Protein 8AG2 (pdb70)

Organism: Homo sapiens (NCBI:txid9606)

InterPro domains:
  IPR001487 Bromodomain [PF00439] (2936-3018)
  IPR001487 Bromodomain [PR00503] (2947-2960)
  IPR001487 Bromodomain [PR00503] (2961-2977)
  IPR001487 Bromodomain [PR00503] (2977-2995)
  IPR001487 Bromodomain [PR00503] (2995-3014)
  IPR001487 Bromodomain [PS50014] (2944-3014)
  IPR001487 Bromodomain [SM00297] (2925-3033)
  IPR001965 Zinc finger, PHD-type [SM00249] (392-435)
  IPR001965 Zinc finger, PHD-type [SM00249] (2869-2916)
  IPR011011 Zinc finger, FYVE/PHD-type [SSF57903] (387-443)
  IPR011011 Zinc finger, FYVE/PHD-type [SSF57903] (2859-2918)
  IPR013083 Zinc finger, RING/FYVE/PHD-type [G3DSA:3.30.40.10] (383-436)
  IPR013083 Zinc finger, RING/FYVE/PHD-type [G3DSA:3.30.40.10] (2858-2924)
  IPR018359 Bromodomain, conserved site [PS00633] (2949-3006)
  IPR018501 DDT domain [PF02791] (241-297)
  IPR018501 DDT domain [PS50827] (240-300)
  IPR018501 DDT domain [SM00571] (240-300)
  IPR019786 Zinc finger, PHD-type, conserved site [PS01359] (393-434)
  IPR019786 Zinc finger, PHD-type, conserved site [PS01359] (2870-2915)
  IPR019787 Zinc finger, PHD-finger [PF00628] (393-434)

GO terms:
  GO:0000785 chromatin (C, IDA)
  GO:0000122 negative regulation of transcription by RNA polymerase II (P, IDA)
  GO:0008094 ATP-dependent activity, acting on DNA (F, IDA)
  GO:0005634 nucleus (C, IDA)
  GO:0043565 sequence-specific DNA binding (F, IDA)
  GO:0006338 chromatin remodeling (P, IDA)
  GO:0045944 positive regulation of transcription by RNA polymerase II (P, IMP)
  GO:0043565 sequence-specific DNA binding (F, IMP)
  GO:0006357 regulation of transcription by RNA polymerase II (P, IMP)
  GO:0007420 brain development (P, IMP)
  GO:0005515 protein binding (F, IPI)
  GO:0016589 NURF complex (C, IDA)
  GO:0005737 cytoplasm (C, TAS)
  GO:0005654 nucleoplasm (C, IDA)
  GO:0005829 cytosol (C, IDA)
  GO:0006355 regulation of DNA-templated transcription (P, IDA)
  GO:0005634 nucleus (C, EXP)
  GO:0005737 cytoplasm (C, EXP)
  GO:0070062 extracellular exosome (C, HDA)

Radius of gyration: 15.19 Å; Cα contacts (8 Å, |Δi|>4): 117; chains: 1; bounding box: 30×47×21 Å

Foldseek 3Di:
DQPDDDDQAPWDDPVLLVLVVVLLVVLCPDPLQVVAADWDDCVVPVCLCVPQPDTAGSVVLVVCSVVVVDGGNVVSVVRLVSNLVSQPVPDPCPDSNNVSSVVSVVVSVVSVVVSSVPDHD

Sequence (121 aa):
STEDAMTVLTPLTEKDYEGLKRVLRSLQAHKMAWPFLEPVDPNDAPDYYGVIKEPMDLATMEERVQRRYYEKLTEFVADMTKIFDNCRYYNPSDSPFYQCAEEVLESFFVQKLKGFKASSRRSH

Secondary structure (DSSP, 8-state):
-TTSPP-TTSBP-HHHHHHHHHHHHHHHHSGGGGGGSSPPPGGG-TTHHHH-SS---HHHHHHHHHTT--SBHHHHHHHHHHHHHHHHHHS-TTSHHHHHHHHHHHHHHHHHHHHHHH---

CATH classification: 1.20.920.10

B-factor: mean 9.86, std 6.84, range [4.76, 82.35]

Nearest PDB structures (foldseek):
  7lp0-assembly2_B  TM=9.893E-01  e=2.740E-18  Homo sapiens
  7k6s-assembly1_A  TM=9.695E-01  e=1.286E-18  Homo sapiens
  5h6y-assembly1_A  TM=9.755E-01  e=3.459E-18  Homo sapiens
  7rwp-assembly1_A  TM=9.761E-01  e=4.118E-18  Homo sapiens
  7jt4-assembly1_A  TM=9.514E-01  e=2.439E-18  Homo sapiens

Solvent-accessible surface area: 7404 Å² total; per-residue (Å²): 99,103,157,84,84,52,74,56,104,16,92,19,60,116,102,6,5,119,14,0,74,99,1,4,130,24,0,46,87,43,174,54,0,137,26,11,64,112,70,48,66,75,132,120,20,114,102,14,90,81,73,8,190,108,57,30,7,0,30,35,0,70,94,63,5,121,184,80,106,2,111,79,1,48,69,0,38,58,20,0,45,72,5,0,67,12,8,68,168,64,21,87,76,117,11,71,82,40,95,2,0,93,57,0,40,69,43,5,61,129,68,16,136,36,9,89,91,95,29,65,94

Structure (mmCIF, N/CA/C/O backbone):
data_8AG2
#
_entry.id   8AG2
#
_cell.length_a   27.241
_cell.length_b   65.791
_cell.length_c   39.728
_cell.angle_alpha   90
_cell.angle_beta   102.51
_cell.angle_gamma   90
#
_symmetry.space_group_name_H-M   'P 1 21 1'
#
loop_
_entity.id
_entity.type
_entity.pdbx_description
1 polymer 'Nucleosome-remodeling factor subunit BPTF'
2 non-polymer 5-[3-methoxy-4-[1-(4-methylpiperazin-1-yl)cyclopropyl]phenyl]-1,3,4-trimethyl-pyridin-2-one
3 water water
#
loop_
_atom_site.group_PDB
_atom_site.id
_atom_site.type_symbol
_atom_site.label_atom_id
_atom_site.label_alt_id
_atom_si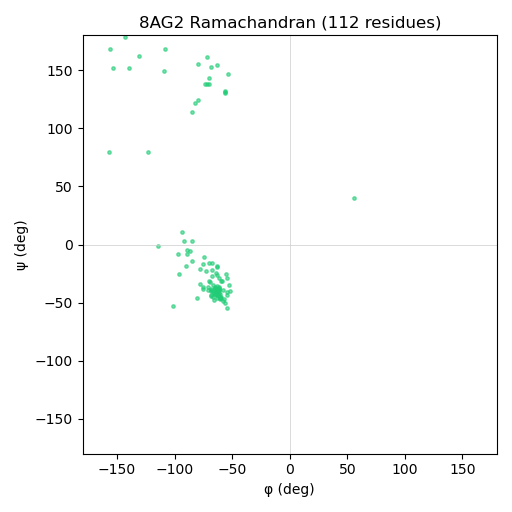te.label_comp_id
_atom_site.label_asym_id
_atom_site.label_entity_id
_atom_site.label_seq_id
_atom_site.pdbx_PDB_ins_code
_atom_site.Cartn_x
_atom_site.Cartn_y
_atom_site.Cartn_z
_atom_site.occupancy
_atom_site.B_iso_or_equiv
_atom_site.auth_seq_id
_atom_site.auth_comp_id
_atom_site.auth_asym_id
_atom_site.auth_atom_id
_atom_site.pdbx_PDB_model_num
ATOM 1 N N . SER A 1 1 ? 13.873 35.043 17.588 1 13.33 2791 SER A N 1
ATOM 2 C CA . SER A 1 1 ? 14.264 36.238 16.82 1 13.54 2791 SER A CA 1
ATOM 3 C C . SER A 1 1 ? 15.432 35.906 15.884 1 13.44 2791 SER A C 1
ATOM 4 O O . SER A 1 1 ? 16.099 34.887 16.076 1 12.49 2791 SER A O 1
ATOM 11 N N . THR A 1 2 ? 15.743 36.831 14.949 1 14.06 2792 THR A N 1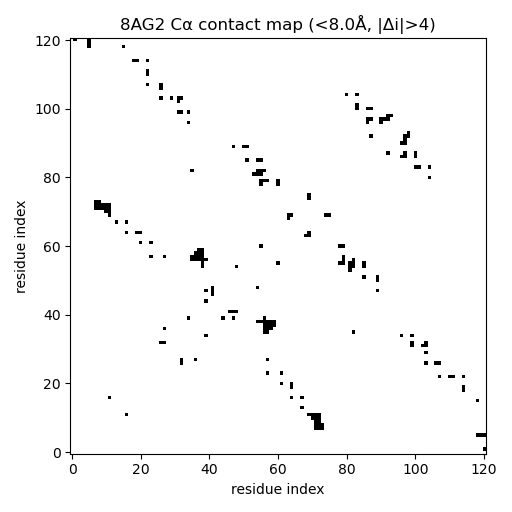
ATOM 12 C CA . THR A 1 2 ? 16.865 36.687 14.02 1 14.68 2792 THR A CA 1
ATOM 13 C C . THR A 1 2 ? 18.222 36.65 14.731 1 14.14 2792 THR A C 1
ATOM 14 O O . THR A 1 2 ? 19.204 36.221 14.142 1 14.65 2792 THR A O 1
ATOM 25 N N . GLU A 1 3 ? 18.288 37.122 15.99 1 13.26 2793 GLU A N 1
ATOM 26 C CA . GLU A 1 3 ? 19.531 37.161 16.732 1 12.94 2793 GLU A CA 1
ATOM 27 C C . GLU A 1 3 ? 19.767 35.864 17.535 1 11.18 2793 GLU A C 1
ATOM 28 O O . GLU A 1 3 ? 20.892 35.627 17.972 1 11.11 2793 GLU A O 1
ATOM 40 N N . ASP A 1 4 ? 18.718 35.059 17.769 1 9.29 2794 ASP A N 1
ATOM 41 C CA . ASP A 1 4 ? 18.832 33.874 18.575 1 8.63 2794 ASP A CA 1
ATOM 42 C C . ASP A 1 4 ? 19.445 32.736 17.786 1 8.45 2794 ASP A C 1
ATOM 43 O O . ASP A 1 4 ? 19.377 32.72 16.556 1 9.43 2794 ASP A O 1
ATOM 52 N N . ALA A 1 5 ? 20.05 31.792 18.479 1 8.01 2795 ALA A N 1
ATOM 53 C CA . ALA A 1 5 ? 20.653 30.625 17.823 1 8.14 2795 ALA A CA 1
ATOM 54 C C . ALA A 1 5 ? 19.568 29.727 17.22 1 8.04 2795 ALA A C 1
ATOM 55 O O . ALA A 1 5 ? 18.435 29.644 17.698 1 8.02 2795 ALA A O 1
ATOM 62 N N . MET A 1 6 ? 19.955 29.014 16.172 1 8.87 2796 MET A N 1
ATOM 63 C CA . MET A 1 6 ? 19.085 28.029 15.55 1 9.74 2796 MET A CA 1
ATOM 64 C C . MET A 1 6 ? 18.951 26.824 16.463 1 9.18 2796 MET A C 1
ATOM 65 O O . MET A 1 6 ? 19.931 26.319 17.032 1 9.63 2796 MET A O 1
ATOM 79 N N . THR A 1 7 ? 17.737 26.314 16.565 1 8.52 2797 THR A N 1
ATOM 80 C CA . THR A 1 7 ? 17.446 25.135 17.353 1 8.28 2797 THR A CA 1
ATOM 81 C C . THR A 1 7 ? 16.365 24.294 16.634 1 7.95 2797 THR A C 1
ATOM 82 O O . THR A 1 7 ? 15.751 24.751 15.674 1 7.7 2797 THR A O 1
ATOM 93 N N . VAL A 1 8 ? 16.012 23.153 17.226 1 7.63 2798 VAL A N 1
ATOM 94 C CA . VAL A 1 8 ? 14.915 22.337 16.719 1 7.53 2798 VAL A CA 1
ATOM 95 C C . VAL A 1 8 ? 13.546 23.033 16.878 1 7.19 2798 VAL A C 1
ATOM 96 O O . VAL A 1 8 ? 12.574 22.592 16.248 1 7.31 2798 VAL A O 1
ATOM 109 N N . LEU A 1 9 ? 13.453 24.088 17.709 1 6.89 2799 LEU A N 1
ATOM 110 C CA . LEU A 1 9 ? 12.205 24.829 17.868 1 6.95 2799 LEU A CA 1
ATOM 111 C C . LEU A 1 9 ? 12.12 26.079 17.025 1 6.9 2799 LEU A C 1
ATOM 112 O O . LEU A 1 9 ? 11.067 26.687 16.981 1 6.93 2799 LEU A O 1
ATOM 128 N N . THR A 1 10 ? 13.214 26.502 16.341 1 6.94 2800 THR A N 1
ATOM 129 C CA . THR A 1 10 ? 13.158 27.689 15.499 1 7.22 2800 THR A CA 1
ATOM 130 C C . THR A 1 10 ? 12.046 27.537 14.452 1 7.31 2800 THR A C 1
ATOM 131 O O . THR A 1 10 ? 11.983 26.491 13.774 1 7.41 2800 THR A O 1
ATOM 142 N N . PRO A 1 11 ? 11.167 28.53 14.251 1 7.37 2801 PRO A N 1
ATOM 143 C CA . PRO A 1 11 ? 10.171 28.384 13.176 1 7.41 2801 PRO A CA 1
ATOM 144 C C . PRO A 1 11 ? 10.835 28.119 11.824 1 7.15 2801 PRO A C 1
ATOM 145 O O . PRO A 1 11 ? 11.824 28.769 11.44 1 7.38 2801 PRO A O 1
ATOM 156 N N . LEU A 1 12 ? 10.334 27.11 11.13 1 6.8 2802 LEU A N 1
ATOM 157 C CA . LEU A 1 12 ? 10.802 26.79 9.791 1 6.98 2802 LEU A CA 1
ATOM 158 C C . LEU A 1 12 ? 10.281 27.822 8.805 1 7.26 2802 LEU A C 1
ATOM 159 O O . LEU A 1 12 ? 9.113 28.21 8.842 1 8.63 2802 LEU A O 1
ATOM 175 N N . THR A 1 13 ? 11.121 28.243 7.895 1 7.68 2803 THR A N 1
ATOM 176 C CA . THR A 1 13 ? 10.733 29.161 6.825 1 8.36 2803 THR A CA 1
ATOM 177 C C . THR A 1 13 ? 10.698 28.413 5.495 1 8.45 2803 THR A C 1
ATOM 178 O O . THR A 1 13 ? 11.23 27.302 5.356 1 7.73 2803 THR A O 1
ATOM 189 N N . GLU A 1 14 ? 10.121 29.084 4.453 1 9.09 2804 GLU A N 1
ATOM 190 C CA . GLU A 1 14 ? 10.072 28.524 3.11 1 8.99 2804 GLU A CA 1
ATOM 191 C C . GLU A 1 14 ? 11.503 28.148 2.688 1 8.96 2804 GLU A C 1
ATOM 192 O O . GLU A 1 14 ? 11.727 27.073 2.121 1 9.41 2804 GLU A O 1
ATOM 204 N N . LYS A 1 15 ? 12.473 29 3.009 1 9.48 2805 LYS A N 1
ATOM 205 C CA . LYS A 1 15 ? 13.87 28.705 2.726 1 9.94 2805 LYS A CA 1
ATOM 206 C C . LYS A 1 15 ? 14.347 27.358 3.295 1 9.67 2805 LYS A C 1
ATOM 207 O O . LYS A 1 15 ? 15.084 26.629 2.639 1 10.23 2805 LYS A O 1
ATOM 226 N N . ASP A 1 16 ? 13.962 27.04 4.553 1 9.46 2806 ASP A N 1
ATOM 227 C CA . ASP A 1 16 ? 14.363 25.781 5.224 1 8.89 2806 ASP A CA 1
ATOM 228 C C . ASP A 1 16 ? 13.826 24.539 4.527 1 8.41 2806 ASP A C 1
ATOM 229 O O . ASP A 1 16 ? 14.41 23.447 4.652 1 7.93 2806 ASP A O 1
ATOM 238 N N . TYR A 1 17 ? 12.714 24.692 3.816 1 8.43 2807 TYR A N 1
ATOM 239 C CA . TYR A 1 17 ? 12.123 23.591 3.103 1 8.64 2807 TYR A CA 1
ATOM 240 C C . TYR A 1 17 ? 12.991 23.12 1.942 1 8.57 2807 TYR A C 1
ATOM 241 O O . TYR A 1 17 ? 12.916 21.949 1.6 1 9.31 2807 TYR A O 1
ATOM 259 N N . GLU A 1 18 ? 13.896 23.946 1.419 1 8.52 2808 GLU A N 1
ATOM 260 C CA . GLU A 1 18 ? 14.86 23.459 0.415 1 8.74 2808 GLU A CA 1
ATOM 261 C C . GLU A 1 18 ? 15.718 22.316 1.019 1 8.16 2808 GLU A C 1
ATOM 262 O O . GLU A 1 18 ? 15.84 21.252 0.42 1 8.03 2808 GLU A O 1
ATOM 274 N N . GLY A 1 19 ? 16.203 22.516 2.243 1 7.59 2809 GLY A N 1
ATOM 275 C CA . GLY A 1 19 ? 16.994 21.501 2.915 1 7.6 2809 GLY A CA 1
ATOM 276 C C . GLY A 1 19 ? 16.169 20.315 3.352 1 7.43 2809 GLY A C 1
ATOM 277 O O . GLY A 1 19 ? 16.648 19.168 3.277 1 7.39 2809 GLY A O 1
ATOM 281 N N . LEU A 1 20 ? 14.928 20.537 3.854 1 7.39 2810 LEU A N 1
ATOM 282 C CA . LEU A 1 20 ? 14.085 19.421 4.281 1 7.79 2810 LEU A CA 1
ATOM 283 C C . LEU A 1 20 ? 13.744 18.515 3.113 1 7.53 2810 LEU A C 1
ATOM 284 O O . LEU A 1 20 ? 13.771 17.291 3.235 1 7.28 2810 LEU A O 1
ATOM 300 N N . LYS A 1 21 ? 13.446 19.123 1.96 1 7.62 2811 LYS A N 1
ATOM 301 C CA . LYS A 1 21 ? 13.14 18.363 0.761 1 7.9 2811 LYS A CA 1
ATOM 302 C C . LYS A 1 21 ? 14.339 17.545 0.325 1 7.77 2811 LYS A C 1
ATOM 303 O O . LYS A 1 21 ? 14.191 16.383 -0.04 1 7.69 2811 LYS A O 1
ATOM 322 N N . ARG A 1 22 ? 15.535 18.136 0.399 1 7.7 2812 ARG A N 1
ATOM 323 C CA . ARG A 1 22 ? 16.758 17.413 0.053 1 7.97 2812 ARG A CA 1
ATOM 324 C C . ARG A 1 22 ? 16.95 16.199 0.967 1 7.29 2812 ARG A C 1
ATOM 325 O O . 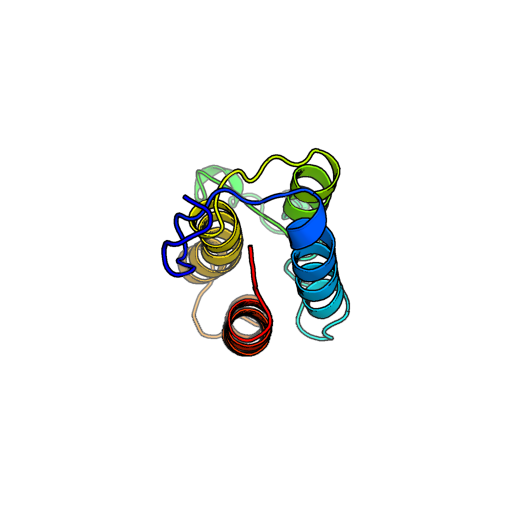ARG A 1 22 ? 17.262 15.104 0.497 1 7.48 2812 ARG A O 1
ATOM 346 N N . VAL A 1 23 ? 16.749 16.371 2.275 1 6.67 2813 VAL A N 1
ATOM 347 C CA . VAL A 1 23 ? 16.911 15.272 3.226 1 6.5 2813 VAL A CA 1
ATOM 348 C C . VAL A 1 23 ? 15.89 14.18 2.928 1 6.28 2813 VAL A C 1
ATOM 349 O O . VAL A 1 23 ? 16.257 13.003 2.85 1 6.2 2813 VAL A O 1
ATOM 362 N N . LEU A 1 24 ? 14.639 14.572 2.716 1 6.22 2814 LEU A N 1
ATOM 363 C CA . LEU A 1 24 ? 13.614 13.585 2.448 1 6.57 2814 LEU A CA 1
ATOM 364 C C . LEU A 1 24 ? 13.885 12.813 1.16 1 6.65 2814 LEU A C 1
ATOM 365 O O . LEU A 1 24 ? 13.787 11.589 1.132 1 6.53 2814 LEU A O 1
ATOM 381 N N . ARG A 1 25 ? 14.294 13.511 0.11 1 6.89 2815 ARG A N 1
ATOM 382 C CA . ARG A 1 25 ? 14.61 12.85 -1.151 1 7.48 2815 ARG A CA 1
ATOM 383 C C . ARG A 1 25 ? 15.763 11.863 -0.986 1 7.14 2815 ARG A C 1
ATOM 384 O O . ARG A 1 25 ? 15.74 10.788 -1.587 1 7.15 2815 ARG A O 1
ATOM 405 N N . SER A 1 26 ? 16.755 12.195 -0.137 1 7.02 2816 SER A N 1
ATOM 406 C CA . SER A 1 26 ? 17.885 11.287 0.057 1 7.26 2816 SER A CA 1
ATOM 407 C C . SER A 1 26 ? 17.419 9.99 0.711 1 7.07 2816 SER A C 1
ATOM 408 O O . SER A 1 26 ? 17.897 8.91 0.351 1 7.23 2816 SER A O 1
ATOM 416 N N . LEU A 1 27 ? 16.477 10.083 1.651 1 6.85 2817 LEU A N 1
ATOM 417 C CA . LEU A 1 27 ? 15.926 8.88 2.264 1 6.89 2817 LEU A CA 1
ATOM 418 C C . LEU A 1 27 ? 15.143 8.074 1.251 1 6.41 2817 LEU A C 1
ATOM 419 O O . LEU A 1 27 ? 15.276 6.859 1.179 1 6.42 2817 LEU A O 1
ATOM 435 N N . GLN A 1 28 ? 14.309 8.738 0.471 1 6.24 2818 GLN A N 1
ATOM 436 C CA . GLN A 1 28 ? 13.494 8.051 -0.524 1 6.36 2818 GLN A CA 1
ATOM 437 C C . GLN A 1 28 ? 14.308 7.338 -1.565 1 6.45 2818 GLN A C 1
ATOM 438 O O . GLN A 1 28 ? 13.836 6.357 -2.131 1 6.98 2818 GLN A O 1
ATOM 452 N N . ALA A 1 29 ? 15.52 7.836 -1.846 1 6.42 2819 ALA A N 1
ATOM 453 C CA . ALA A 1 29 ? 16.415 7.212 -2.839 1 6.63 2819 ALA A CA 1
ATOM 454 C C . ALA A 1 29 ? 17.324 6.139 -2.247 1 6.58 2819 ALA A C 1
ATOM 455 O O . ALA A 1 29 ? 18.009 5.442 -3.005 1 7.47 2819 ALA A O 1
ATOM 462 N N . HIS A 1 30 ? 17.36 5.972 -0.939 1 6.22 2820 HIS A N 1
ATOM 463 C CA . HIS A 1 30 ? 18.24 4.992 -0.29 1 5.98 2820 HIS A CA 1
ATOM 464 C C . HIS A 1 30 ? 17.734 3.576 -0.608 1 5.75 2820 HIS A C 1
ATOM 465 O O . HIS A 1 30 ? 16.52 3.307 -0.579 1 5.38 2820 HIS A O 1
ATOM 479 N N . LYS A 1 31 ? 18.648 2.643 -0.898 1 5.75 2821 LYS A N 1
ATOM 480 C CA . LYS A 1 31 ? 18.193 1.298 -1.278 1 5.97 2821 LYS A CA 1
ATOM 481 C C . LYS A 1 31 ? 17.449 0.577 -0.164 1 5.79 2821 LYS A C 1
ATOM 482 O O . LYS A 1 31 ? 16.658 -0.32 -0.461 1 6.03 2821 LYS A O 1
ATOM 501 N N . MET A 1 32 ? 17.697 0.948 1.086 1 5.65 2822 MET A N 1
ATOM 502 C CA . MET A 1 32 ? 17.049 0.287 2.203 1 5.83 2822 MET A CA 1
ATOM 503 C C . MET A 1 32 ? 15.775 0.995 2.631 1 5.73 2822 MET A C 1
ATOM 504 O O . MET A 1 32 ? 15.1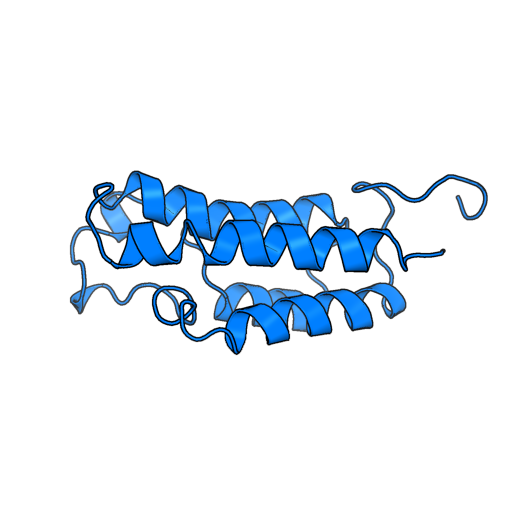8 0.58 3.635 1 6.06 2822 MET A O 1
ATOM 518 N N . ALA A 1 33 ? 15.278 1.955 1.852 1 5.46 2823 ALA A N 1
ATOM 519 C CA . ALA A 1 33 ? 14.065 2.689 2.199 1 5.48 2823 ALA A CA 1
ATOM 520 C C . ALA A 1 33 ? 12.784 1.995 1.722 1 5.18 2823 ALA A C 1
ATOM 521 O O . ALA A 1 33 ? 11.693 2.443 2.086 1 5.18 2823 ALA A O 1
ATOM 528 N N . TRP A 1 34 ? 12.89 0.886 0.963 1 5.25 2824 TRP A N 1
ATOM 529 C CA . TRP A 1 34 ? 11.726 0.238 0.362 1 5.45 2824 TRP A CA 1
ATOM 530 C C . TRP A 1 34 ? 10.598 -0.098 1.33 1 5.21 2824 TRP A C 1
ATOM 531 O O . TRP A 1 34 ? 9.433 0.021 0.926 1 5.56 2824 TRP A O 1
ATOM 552 N N . PRO A 1 35 ? 10.846 -0.479 2.597 1 4.93 2825 PRO A N 1
ATOM 553 C CA . PRO A 1 35 ? 9.68 -0.764 3.462 1 4.99 2825 PRO A CA 1
ATOM 554 C C . PRO A 1 35 ? 8.88 0.476 3.845 1 4.94 2825 PRO A C 1
ATOM 555 O O . PRO A 1 35 ? 7.777 0.333 4.36 1 5.05 2825 PRO A O 1
ATOM 566 N N . PHE A 1 36 ? 9.45 1.666 3.656 1 4.8 2826 PHE A N 1
ATOM 567 C CA . PHE A 1 36 ? 8.914 2.913 4.199 1 4.88 2826 PHE A CA 1
ATOM 568 C C . PHE A 1 36 ? 8.422 3.906 3.172 1 4.97 2826 PHE A C 1
ATOM 569 O O . PHE A 1 36 ? 7.963 4.983 3.55 1 5.23 2826 PHE A O 1
ATOM 586 N N . LEU A 1 37 ? 8.534 3.597 1.889 1 5.06 2827 LEU A N 1
ATOM 587 C CA . LEU A 1 37 ? 8.192 4.562 0.857 1 5.52 2827 LEU A CA 1
ATOM 588 C C . LEU A 1 37 ? 6.726 4.905 0.825 1 5.8 2827 LEU A C 1
ATOM 589 O O . LEU A 1 37 ? 6.38 6.04 0.487 1 6.59 2827 LEU A O 1
ATOM 605 N N . GLU A 1 38 ? 5.867 3.934 1.112 1 5.97 2828 GLU A N 1
ATOM 606 C CA . GLU A 1 38 ? 4.423 4.082 1.04 1 6.05 2828 GLU A CA 1
ATOM 607 C C . GLU A 1 38 ? 3.827 3.571 2.318 1 5.8 2828 GLU A C 1
ATOM 608 O O . GLU A 1 38 ? 4.441 2.765 3.016 1 5.43 2828 GLU A O 1
ATOM 620 N N . PRO A 1 39 ? 2.565 3.946 2.614 1 5.81 2829 PRO A N 1
ATOM 621 C CA . PRO A 1 39 ? 1.897 3.347 3.773 1 5.94 2829 PRO A CA 1
ATOM 622 C C . PRO A 1 39 ? 1.927 1.831 3.689 1 5.7 2829 PRO A C 1
ATOM 623 O O . PRO A 1 39 ? 1.834 1.241 2.593 1 5.67 2829 PRO A O 1
ATOM 634 N N . VAL A 1 40 ? 2.005 1.177 4.825 1 5.7 2830 VAL A N 1
ATOM 635 C CA . VAL A 1 40 ? 1.889 -0.283 4.876 1 6 2830 VAL A CA 1
ATOM 636 C C . VAL A 1 40 ? 0.555 -0.699 4.219 1 6.09 2830 VAL A C 1
ATOM 637 O O . VAL A 1 40 ? -0.486 -0.078 4.478 1 6.11 2830 VAL A O 1
ATOM 650 N N . ASP A 1 41 ? 0.618 -1.651 3.319 1 6.44 2831 ASP A N 1
ATOM 651 C CA . ASP A 1 41 ? -0.552 -2.178 2.627 1 6.8 2831 ASP A CA 1
ATOM 652 C C . ASP A 1 41 ? -1.183 -3.213 3.58 1 6.88 2831 ASP A C 1
ATOM 653 O O . ASP A 1 41 ? -0.515 -4.191 3.965 1 7.03 2831 ASP A O 1
ATOM 662 N N . PRO A 1 42 ? -2.45 -3.042 3.959 1 7.23 2832 PRO A N 1
ATOM 663 C CA . PRO A 1 42 ? -3.074 -4.021 4.863 1 7.85 2832 PRO A CA 1
ATOM 664 C C . PRO A 1 42 ? -3 -5.463 4.366 1 8.07 2832 PRO A C 1
ATOM 665 O O . PRO A 1 42 ? -2.915 -6.353 5.19 1 8.54 2832 PRO A O 1
ATOM 676 N N . ASN A 1 43 ? -2.958 -5.702 3.044 1 8.37 2833 ASN A N 1
ATOM 677 C CA . ASN A 1 43 ? -2.868 -7.073 2.543 1 9.04 2833 ASN A CA 1
ATOM 678 C C . ASN A 1 43 ? -1.542 -7.723 2.877 1 8.89 2833 ASN A C 1
ATOM 679 O O . ASN A 1 43 ? -1.478 -8.939 2.963 1 10.34 2833 ASN A O 1
ATOM 690 N N . ASP A 1 44 ? -0.481 -6.94 3.041 1 8.23 2834 ASP A N 1
ATOM 691 C CA . ASP A 1 44 ? 0.82 -7.475 3.417 1 8.32 2834 ASP A CA 1
ATOM 692 C C . ASP A 1 44 ? 0.878 -7.793 4.91 1 8.44 2834 ASP A C 1
ATOM 693 O O . ASP A 1 44 ? 1.759 -8.526 5.326 1 9.47 2834 ASP A O 1
ATOM 702 N N . ALA A 1 45 ? 0.007 -7.198 5.732 1 7.8 2835 ALA A N 1
ATOM 703 C CA . ALA A 1 45 ? 0.029 -7.376 7.185 1 7.77 2835 ALA A CA 1
ATOM 704 C C . ALA A 1 45 ? -1.349 -7.057 7.732 1 7.66 2835 ALA A C 1
ATOM 705 O O . ALA A 1 45 ? -1.608 -5.957 8.208 1 7.08 2835 ALA A O 1
ATOM 712 N N . PRO A 1 46 ? -2.268 -8.025 7.611 1 8.23 2836 PRO A N 1
ATOM 713 C CA . PRO A 1 46 ? -3.668 -7.76 7.98 1 8.62 2836 PRO A CA 1
ATOM 714 C C . PRO A 1 46 ? -3.935 -7.248 9.387 1 8.52 2836 PRO A C 1
ATOM 715 O O . PRO A 1 46 ? -4.921 -6.556 9.583 1 8.93 2836 PRO A O 1
ATOM 726 N N . ASP A 1 47 ? -3.059 -7.54 10.33 1 8.55 2837 ASP A N 1
ATOM 727 C CA . ASP A 1 47 ? -3.224 -7.053 11.694 1 8.47 2837 ASP A CA 1
ATOM 728 C C . ASP A 1 47 ? -2.592 -5.694 11.952 1 7.51 2837 ASP A C 1
ATOM 729 O O . ASP A 1 47 ? -2.754 -5.144 13.047 1 7.5 2837 ASP A O 1
ATOM 738 N N . TYR A 1 48 ? -1.874 -5.132 10.972 1 6.31 2838 TYR A N 1
ATOM 739 C CA . TYR A 1 48 ? -1.063 -3.951 11.211 1 5.76 2838 TYR A CA 1
ATOM 740 C C . TYR A 1 48 ? -1.816 -2.777 11.809 1 5.7 2838 TYR A C 1
ATOM 741 O O . TYR A 1 48 ? -1.39 -2.175 12.8 1 5.45 2838 TYR A O 1
ATOM 759 N N . TYR A 1 49 ? -2.912 -2.367 11.15 1 5.83 2839 TYR A N 1
ATOM 760 C CA . TYR A 1 49 ? -3.617 -1.151 11.553 1 6.11 2839 TYR A CA 1
ATOM 761 C C . TYR A 1 49 ? -4.436 -1.316 12.834 1 6.52 2839 TYR A C 1
ATOM 762 O O . TYR A 1 49 ? -4.84 -0.319 13.407 1 6.91 2839 TYR A O 1
ATOM 780 N N . GLY A 1 50 ? -4.602 -2.528 13.318 1 6.47 2840 GLY A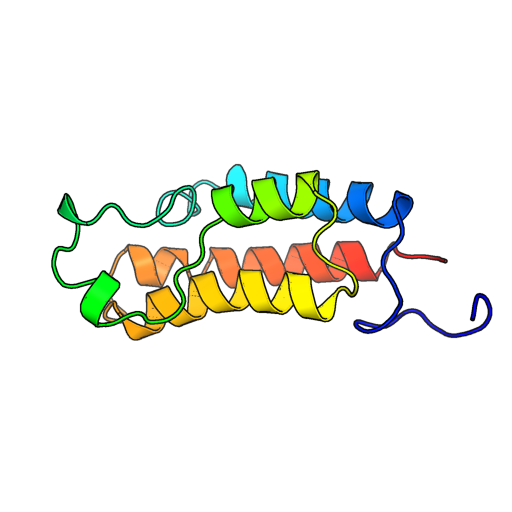 N 1
ATOM 781 C CA . GLY A 1 50 ? -5.185 -2.779 14.629 1 6.93 2840 GLY A CA 1
ATOM 782 C C . GLY A 1 50 ? -4.141 -2.704 15.718 1 7.02 2840 GLY A C 1
ATOM 783 O O . GLY A 1 50 ? -4.495 -2.66 16.892 1 8.44 2840 GLY A O 1
ATOM 787 N N . VAL A 1 51 ? -2.838 -2.724 15.38 1 6.5 2841 VAL A N 1
ATOM 788 C CA . VAL A 1 51 ? -1.76 -2.635 16.358 1 6.35 2841 VAL A CA 1
ATOM 789 C C . VAL A 1 51 ? -1.168 -1.227 16.392 1 6.17 2841 VAL A C 1
ATOM 790 O O . VAL A 1 51 ? -1.048 -0.641 17.462 1 6.49 2841 VAL A O 1
ATOM 803 N N . ILE A 1 52 ? -0.75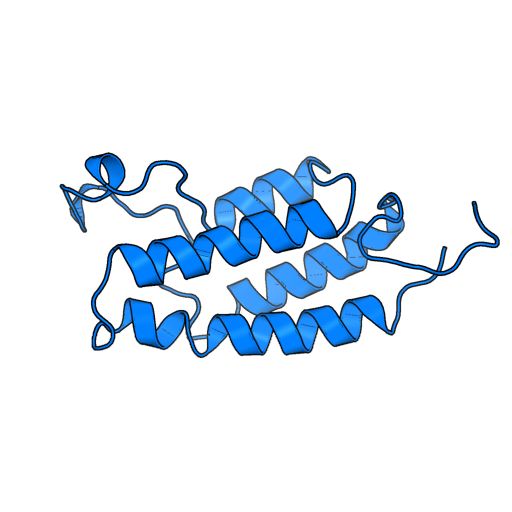8 -0.699 15.219 1 5.93 2842 ILE A N 1
ATOM 804 C CA . ILE A 1 52 ? -0.083 0.579 15.124 1 6.12 2842 ILE A CA 1
ATOM 805 C C . ILE A 1 52 ? -1.109 1.691 15.072 1 6.5 2842 ILE A C 1
ATOM 806 O O . ILE A 1 52 ? -1.859 1.824 14.086 1 6.87 2842 ILE A O 1
ATOM 822 N N . LYS A 1 53 ? -1.142 2.52 16.103 1 6.94 2843 LYS A N 1
ATOM 823 C CA . LYS A 1 53 ? -2.164 3.551 16.198 1 7.73 2843 LYS A CA 1
ATOM 824 C C . LYS A 1 53 ? -1.918 4.722 15.278 1 7.42 2843 LYS A C 1
ATOM 825 O O . LYS A 1 53 ? -2.885 5.288 14.762 1 7.55 2843 LYS A O 1
ATOM 844 N N . GLU A 1 54 ? -0.633 5.138 15.118 1 7.28 2844 GLU A N 1
ATOM 845 C CA . GLU A 1 54 ? -0.275 6.331 14.348 1 7.44 2844 GLU A CA 1
ATOM 846 C C . GLU A 1 54 ? 0.7 5.937 13.26 1 6.56 2844 GLU A C 1
ATOM 847 O O . GLU A 1 54 ? 1.903 6.126 13.411 1 6.16 2844 GLU A O 1
ATOM 859 N N . PRO A 1 55 ? 0.2 5.376 12.162 1 6.17 2845 PRO A N 1
ATOM 860 C CA . PRO A 1 55 ? 1.093 5 11.057 1 6.05 2845 PRO A CA 1
ATOM 861 C C . PRO A 1 55 ? 1.784 6.215 10.451 1 5.69 2845 PRO A C 1
ATOM 862 O O . PRO A 1 55 ? 1.274 7.34 10.519 1 5.52 2845 PRO A O 1
ATOM 873 N N . MET A 1 56 ? 2.946 5.993 9.853 1 5.27 2846 MET A N 1
ATOM 874 C CA . MET A 1 56 ? 3.654 7.046 9.131 1 5.31 2846 MET A CA 1
ATOM 875 C C . MET A 1 56 ? 4.513 6.398 8.064 1 5.15 2846 MET A C 1
ATOM 876 O O . MET A 1 56 ? 4.995 5.281 8.245 1 5.11 2846 MET A O 1
ATOM 890 N N . ASP A 1 57 ? 4.765 7.132 6.991 1 5.27 2847 ASP A N 1
ATOM 891 C CA . ASP A 1 57 ? 5.587 6.661 5.875 1 5.52 2847 ASP A CA 1
ATOM 892 C C . ASP A 1 57 ? 6.152 7.866 5.162 1 5.17 2847 ASP A C 1
ATOM 893 O O . ASP A 1 57 ? 5.702 9.003 5.366 1 4.94 2847 ASP A O 1
ATOM 902 N N . LEU A 1 58 ? 7.109 7.609 4.281 1 4.99 2848 LEU A N 1
ATOM 903 C CA . LEU A 1 58 ? 7.795 8.682 3.592 1 5.21 2848 LEU A CA 1
ATOM 904 C C . LEU A 1 58 ? 6.934 9.421 2.57 1 5.31 2848 LEU A C 1
ATOM 905 O O . LEU A 1 58 ? 7.138 10.606 2.358 1 5.43 2848 LEU A O 1
ATOM 921 N N . ALA A 1 59 ? 5.97 8.74 1.928 1 5.5 2849 ALA A N 1
ATOM 922 C CA . ALA A 1 59 ? 5.076 9.427 0.964 1 5.87 2849 ALA A CA 1
ATOM 923 C C . ALA A 1 59 ? 4.172 10.402 1.72 1 5.83 2849 ALA A C 1
ATOM 924 O O . ALA A 1 59 ? 3.891 11.503 1.22 1 6.04 2849 ALA A O 1
ATOM 931 N N . THR A 1 60 ? 3.699 10.005 2.901 1 5.77 2850 THR A N 1
ATOM 932 C CA . THR A 1 60 ? 2.889 10.907 3.733 1 5.75 2850 THR A CA 1
ATOM 933 C C . THR A 1 60 ? 3.717 12.104 4.18 1 5.52 2850 THR A C 1
ATOM 934 O O . THR A 1 60 ? 3.243 13.244 4.122 1 5.32 2850 THR A O 1
ATOM 945 N N . MET A 1 61 ? 4.989 11.866 4.535 1 5.25 2851 MET A N 1
ATOM 946 C CA . MET A 1 61 ? 5.862 12.991 4.868 1 5.54 2851 MET A CA 1
ATOM 947 C C . MET A 1 61 ? 6.102 13.876 3.651 1 5.68 2851 MET A C 1
ATOM 948 O O . MET A 1 61 ? 6.147 15.087 3.818 1 5.56 2851 MET A O 1
ATOM 962 N N . GLU A 1 62 ? 6.211 13.317 2.455 1 5.96 2852 GLU A N 1
ATOM 963 C CA . GLU A 1 62 ? 6.377 14.142 1.252 1 6.69 2852 GLU A CA 1
ATOM 964 C C . GLU A 1 62 ? 5.177 15.043 1.036 1 6.54 2852 GLU A C 1
ATOM 965 O O . GLU A 1 62 ? 5.336 16.212 0.695 1 6.51 2852 GLU A O 1
ATOM 977 N N . GLU A 1 63 ? 3.984 14.499 1.22 1 6.62 2853 GLU A N 1
ATOM 978 C CA . GLU A 1 63 ? 2.758 15.307 1.097 1 6.86 2853 GLU A CA 1
ATOM 979 C C . GLU A 1 63 ? 2.764 16.443 2.124 1 6.35 2853 GLU A C 1
ATOM 980 O O . GLU A 1 63 ? 2.446 17.591 1.789 1 6.52 2853 GLU A O 1
ATOM 992 N N . ARG A 1 64 ? 3.115 16.119 3.375 1 5.85 2854 ARG A N 1
ATOM 993 C CA . ARG A 1 64 ? 3.194 17.121 4.431 1 6.08 2854 ARG A CA 1
ATOM 994 C C . ARG A 1 64 ? 4.275 18.185 4.126 1 6.2 2854 ARG A C 1
ATOM 995 O O . ARG A 1 64 ? 4.041 19.368 4.341 1 6.59 2854 ARG A O 1
ATOM 1016 N N . VAL A 1 65 ? 5.416 17.789 3.599 1 6.55 2855 VAL A N 1
ATOM 1017 C CA . VAL A 1 65 ? 6.441 18.74 3.168 1 7.24 2855 VAL A CA 1
ATOM 1018 C C . VAL A 1 65 ? 5.9 19.66 2.068 1 7.77 2855 VAL A C 1
ATOM 1019 O O . VAL A 1 65 ? 6.087 20.877 2.139 1 7.97 2855 VAL A O 1
ATOM 1032 N N . GLN A 1 66 ? 5.218 19.11 1.076 1 8.73 2856 GLN A N 1
ATOM 1033 C CA . GLN A 1 66 ? 4.624 19.919 -0.005 1 9.86 2856 GLN A CA 1
ATOM 1034 C C . GLN A 1 66 ? 3.64 20.969 0.565 1 9.54 2856 GLN A C 1
ATOM 1035 O O . GLN A 1 66 ? 3.581 22.118 0.08 1 10.26 2856 GLN A O 1
ATOM 1049 N N . ARG A 1 67 ? 2.866 20.593 1.578 1 9.09 2857 ARG A N 1
ATOM 1050 C CA . ARG A 1 67 ? 1.883 21.477 2.2 1 9.72 2857 ARG A CA 1
ATOM 1051 C C . ARG A 1 67 ? 2.478 22.371 3.285 1 8.92 2857 ARG A C 1
ATOM 1052 O O . ARG A 1 67 ? 1.75 23.122 3.923 1 8.85 2857 ARG A O 1
ATOM 1073 N N . ARG A 1 68 ? 3.799 22.31 3.519 1 8.19 2858 ARG A N 1
ATOM 1074 C CA . ARG A 1 68 ? 4.448 23.111 4.554 1 8.1 2858 ARG A CA 1
ATOM 1075 C C . ARG A 1 68 ? 3.789 22.858 5.929 1 7.64 2858 ARG A C 1
ATOM 1076 O O . ARG A 1 68 ? 3.628 23.761 6.751 1 7.85 2858 ARG A O 1
ATOM 1097 N N . TYR A 1 69 ? 3.47 21.592 6.173 1 6.96 2859 TYR A N 1
ATOM 1098 C CA . TYR A 1 69 ? 2.842 21.154 7.42 1 6.87 2859 TYR A CA 1
ATOM 1099 C C . TYR A 1 69 ? 3.696 21.397 8.662 1 6.85 2859 TYR A C 1
ATOM 1100 O O . TYR A 1 69 ? 3.174 21.684 9.736 1 7.2 2859 TYR A O 1
ATOM 1118 N N . TYR A 1 70 ? 4.988 21.199 8.531 1 6.76 2860 TYR A N 1
ATOM 1119 C CA . TYR A 1 70 ? 5.906 21.268 9.654 1 7.01 2860 TYR A CA 1
ATOM 1120 C C . TYR A 1 70 ? 6.219 22.721 9.966 1 7.47 2860 TYR A C 1
ATOM 1121 O O . TYR A 1 70 ? 6.679 23.465 9.111 1 8.21 2860 TYR A O 1
ATOM 1139 N N . GLU A 1 71 ? 5.984 23.115 11.201 1 8.09 2861 GLU A N 1
ATOM 1140 C CA . GLU A 1 71 ? 6.261 24.473 11.655 1 8.34 2861 GLU A CA 1
ATOM 1141 C C . GLU A 1 71 ? 7.6 24.615 12.35 1 7.19 2861 GLU A C 1
ATOM 1142 O O . GLU A 1 71 ? 8.136 25.726 12.399 1 6.97 2861 GLU A O 1
ATOM 1154 N N . LYS A 1 72 ? 8.106 23.53 12.926 1 6.48 2862 LYS A N 1
ATOM 1155 C CA . LYS A 1 72 ? 9.388 23.49 13.634 1 6.46 2862 LYS A CA 1
ATOM 1156 C C . LYS A 1 72 ? 10.061 22.195 13.275 1 6.1 2862 LYS A C 1
ATOM 1157 O O . LYS A 1 72 ? 9.382 21.19 12.968 1 5.87 2862 LYS A O 1
ATOM 1176 N N . LEU A 1 73 ? 11.383 22.178 13.305 1 5.94 2863 LEU A N 1
ATOM 1177 C CA . LEU A 1 73 ? 12.116 20.952 12.962 1 6.15 2863 LEU A CA 1
ATOM 1178 C C . LEU A 1 73 ? 11.753 19.775 13.874 1 5.99 2863 LEU A C 1
ATOM 1179 O O . LEU A 1 73 ? 11.691 18.64 13.386 1 6.01 2863 LEU A O 1
ATOM 1195 N N . THR A 1 74 ? 11.408 20.022 15.135 1 6.15 2864 THR A N 1
ATOM 1196 C CA . THR A 1 74 ? 10.961 18.962 16.05 1 6.57 2864 THR A CA 1
ATOM 1197 C C . THR A 1 74 ? 9.828 18.127 15.445 1 6.28 2864 THR A C 1
ATOM 1198 O O . THR A 1 74 ? 9.807 16.91 15.613 1 6.21 2864 THR A O 1
ATOM 1209 N N . GLU A 1 75 ? 8.888 18.753 14.751 1 6.41 2865 GLU A N 1
ATOM 1210 C CA . GLU A 1 75 ? 7.735 18.036 14.203 1 6.62 2865 GLU A CA 1
ATOM 1211 C C . GLU A 1 75 ? 8.117 17.129 13.044 1 6.06 2865 GLU A C 1
ATOM 1212 O O . GLU A 1 75 ? 7.531 16.061 12.871 1 5.76 2865 GLU A O 1
ATOM 1224 N N . PHE A 1 76 ? 9.064 17.574 12.226 1 5.61 2866 PHE A N 1
ATOM 1225 C CA . PHE A 1 76 ? 9.59 16.789 11.102 1 5.49 2866 PHE A CA 1
ATOM 1226 C C . PHE A 1 76 ? 10.329 15.571 11.638 1 5.33 2866 PHE A C 1
ATOM 1227 O O . PHE A 1 76 ? 10.096 14.433 11.191 1 5.2 2866 PHE A O 1
ATOM 1244 N N . VAL A 1 77 ? 11.214 15.792 12.63 1 5.34 2867 VAL A N 1
ATOM 1245 C CA . VAL A 1 77 ? 11.926 14.697 13.25 1 5.54 2867 VAL A CA 1
ATOM 1246 C C . VAL A 1 77 ? 10.942 13.732 13.928 1 5.44 2867 VAL A C 1
ATOM 1247 O O . VAL A 1 77 ? 11.156 12.52 13.865 1 5.69 2867 VAL A O 1
ATOM 1260 N N . ALA A 1 78 ? 9.875 14.234 14.549 1 5.49 2868 ALA A N 1
ATOM 1261 C CA . ALA A 1 78 ? 8.904 13.36 15.193 1 5.48 2868 ALA A CA 1
ATOM 1262 C C . ALA A 1 78 ? 8.191 12.434 14.196 1 5.36 2868 ALA A C 1
ATOM 1263 O O . ALA A 1 78 ? 8.049 11.238 14.479 1 5.53 2868 ALA A O 1
ATOM 1270 N N . ASP A 1 79 ? 7.803 12.952 13.019 1 5.14 2869 ASP A N 1
ATOM 1271 C CA . ASP A 1 79 ? 7.168 12.071 12.029 1 5.09 2869 ASP A CA 1
ATOM 1272 C C . ASP A 1 79 ? 8.167 11.03 11.527 1 4.97 2869 ASP A C 1
ATOM 1273 O O . ASP A 1 79 ? 7.803 9.857 11.37 1 4.81 2869 ASP A O 1
ATOM 1282 N N . MET A 1 80 ? 9.415 11.449 11.268 1 5.06 2870 MET A N 1
ATOM 1283 C CA . MET A 1 80 ? 10.42 10.49 10.786 1 5.48 2870 MET A CA 1
ATOM 1284 C C . MET A 1 80 ? 10.679 9.39 11.811 1 5.57 2870 MET A C 1
ATOM 1285 O O . MET A 1 80 ? 10.726 8.211 11.494 1 5.6 2870 MET A O 1
ATOM 1299 N N . THR A 1 81 ? 10.786 9.801 13.073 1 5.67 2871 THR A N 1
ATOM 1300 C CA . THR A 1 81 ? 11.008 8.865 14.162 1 6.15 2871 THR A CA 1
ATOM 1301 C C . THR A 1 81 ? 9.848 7.895 14.32 1 6 2871 THR A C 1
ATOM 1302 O O . THR A 1 81 ? 10.066 6.724 14.63 1 6.35 2871 THR A O 1
ATOM 1313 N N . LYS A 1 82 ? 8.62 8.354 14.096 1 5.83 2872 LYS A N 1
ATOM 1314 C CA . LYS A 1 82 ? 7.446 7.49 14.174 1 5.87 2872 LYS A CA 1
ATOM 1315 C C . LYS A 1 82 ? 7.524 6.366 13.158 1 5.37 2872 LYS A C 1
ATOM 1316 O O . LYS A 1 82 ? 7.139 5.241 13.454 1 5.06 2872 LYS A O 1
ATOM 1335 N N . ILE A 1 83 ? 8.048 6.634 11.96 1 4.87 2873 ILE A N 1
ATOM 1336 C CA . ILE A 1 83 ? 8.209 5.578 10.961 1 4.87 2873 ILE A CA 1
ATOM 1337 C C . ILE A 1 83 ? 9.048 4.449 11.54 1 4.85 2873 ILE A C 1
ATOM 1338 O O . ILE A 1 83 ? 8.672 3.28 11.472 1 5.01 2873 ILE A O 1
ATOM 1354 N N . PHE A 1 84 ? 10.194 4.791 12.12 1 5.03 2874 PHE A N 1
ATOM 1355 C CA . PHE A 1 84 ? 11.108 3.771 12.598 1 5.32 2874 PHE A CA 1
ATOM 1356 C C . PHE A 1 84 ? 10.621 3.129 13.886 1 5.43 2874 PHE A C 1
ATOM 1357 O O . PHE A 1 84 ? 10.789 1.911 14.075 1 5.53 2874 PHE A O 1
ATOM 1374 N N . ASP A 1 85 ? 9.999 3.903 14.771 1 5.55 2875 ASP A N 1
ATOM 1375 C CA . ASP A 1 85 ? 9.473 3.354 16.019 1 5.73 2875 ASP A CA 1
ATOM 1376 C C . ASP A 1 85 ? 8.322 2.4 15.752 1 5.4 2875 ASP A C 1
ATOM 1377 O O . ASP A 1 85 ? 8.245 1.334 16.376 1 5.36 2875 ASP A O 1
ATOM 1386 N N . ASN A 1 86 ? 7.43 2.742 14.81 1 5.01 2876 ASN A N 1
ATOM 1387 C CA . ASN A 1 86 ? 6.349 1.807 14.451 1 4.98 2876 ASN A CA 1
ATOM 1388 C C . ASN A 1 86 ? 6.925 0.498 13.926 1 4.93 2876 ASN A C 1
ATOM 1389 O O . ASN A 1 86 ? 6.478 -0.581 14.286 1 4.86 2876 ASN A O 1
ATOM 1400 N N . CYS A 1 87 ? 7.955 0.609 13.091 1 5.03 2877 CYS A N 1
ATOM 1401 C CA . CYS A 1 87 ? 8.566 -0.573 12.502 1 5.24 2877 CYS A CA 1
ATOM 1402 C C . CYS A 1 87 ? 9.165 -1.493 13.557 1 5.37 2877 CYS A C 1
ATOM 1403 O O . CYS A 1 87 ? 8.966 -2.699 13.534 1 5.36 2877 CYS A O 1
ATOM 1411 N N . ARG A 1 88 ? 9.877 -0.886 14.521 1 5.68 2878 ARG A N 1
ATOM 1412 C CA . ARG A 1 88 ? 10.486 -1.659 15.593 1 6.22 2878 ARG A CA 1
ATOM 1413 C C . ARG A 1 88 ? 9.495 -2.135 16.633 1 6.1 2878 ARG A C 1
ATOM 1414 O O . ARG A 1 88 ? 9.826 -3.066 17.37 1 6.77 2878 ARG A O 1
ATOM 1435 N N . TYR A 1 89 ? 8.307 -1.563 16.681 1 5.76 2879 TYR A N 1
ATOM 1436 C CA . TYR A 1 89 ? 7.269 -2.04 17.577 1 5.76 2879 TYR A CA 1
ATOM 1437 C C . TYR A 1 89 ? 6.558 -3.261 16.975 1 5.54 2879 TYR A C 1
ATOM 1438 O O . TYR A 1 89 ? 6.305 -4.261 17.667 1 5.66 2879 TYR A O 1
ATOM 1456 N N . TYR A 1 90 ? 6.213 -3.169 15.688 1 5.45 2880 TYR A N 1
ATOM 1457 C CA . TYR A 1 90 ? 5.412 -4.179 15.044 1 5.54 2880 TYR A CA 1
ATOM 1458 C C . TYR A 1 90 ? 6.169 -5.425 14.66 1 5.51 2880 TYR A C 1
ATOM 1459 O O . TYR A 1 90 ? 5.578 -6.508 14.587 1 5.59 2880 TYR A O 1
ATOM 1477 N N . ASN A 1 91 ? 7.432 -5.265 14.283 1 5.52 2881 ASN A N 1
ATOM 1478 C CA . ASN A 1 91 ? 8.246 -6.33 13.703 1 5.86 2881 ASN A CA 1
ATOM 1479 C C . ASN A 1 91 ? 9.313 -6.792 14.679 1 6.14 2881 ASN A C 1
ATOM 1480 O O . ASN A 1 91 ? 9.86 -5.981 15.45 1 5.96 2881 ASN A O 1
ATOM 1491 N N . PRO A 1 92 ? 9.687 -8.076 14.601 1 6.78 2882 PRO A N 1
ATOM 1492 C CA . PRO A 1 92 ? 10.799 -8.566 15.437 1 7.25 2882 PRO A CA 1
ATOM 1493 C C . PRO A 1 92 ? 12.144 -8.034 14.931 1 7.53 2882 PRO A C 1
ATOM 1494 O O . PRO A 1 92 ? 12.269 -7.639 13.768 1 7.15 2882 PRO A O 1
ATOM 1505 N N . SER A 1 93 ? 13.154 -8.066 15.781 1 8.3 2883 SER A N 1
ATOM 1506 C CA . SER A 1 93 ? 14.469 -7.517 15.436 1 9.23 2883 SER A CA 1
ATOM 1507 C C . SER A 1 93 ? 15.163 -8.215 14.286 1 9.57 2883 SER A C 1
ATOM 1508 O O . SER A 1 93 ? 16.033 -7.588 13.663 1 10.42 2883 SER A O 1
ATOM 1516 N N . ASP A 1 94 ? 14.76 -9.454 13.956 1 9.89 2884 ASP A N 1
ATOM 1517 C CA . ASP A 1 94 ? 15.33 -10.178 12.816 1 10.41 2884 ASP A CA 1
ATOM 1518 C C . ASP A 1 94 ? 14.544 -9.967 11.504 1 9.88 2884 ASP A C 1
ATOM 1519 O O . ASP A 1 94 ? 14.892 -10.576 10.486 1 10.99 2884 ASP A O 1
ATOM 1528 N N . SER A 1 95 ? 13.519 -9.135 11.514 1 8.52 2885 SER A N 1
ATOM 1529 C CA . SER A 1 95 ? 12.754 -8.846 10.321 1 7.76 2885 SER A CA 1
ATOM 1530 C C . SER A 1 95 ? 13.605 -8.014 9.358 1 7.33 2885 SER A C 1
ATOM 1531 O O . SER A 1 95 ? 14.286 -7.072 9.794 1 6.89 2885 SER A O 1
ATOM 1539 N N . PRO A 1 96 ? 13.482 -8.233 8.039 1 7.38 2886 PRO A N 1
ATOM 1540 C CA . PRO A 1 96 ? 14.157 -7.326 7.086 1 7.15 2886 PRO A CA 1
ATOM 1541 C C . PRO A 1 96 ? 13.709 -5.874 7.246 1 6.53 2886 PRO A C 1
ATOM 1542 O O . PRO A 1 96 ? 14.5 -4.952 6.987 1 6.35 2886 PRO A O 1
ATOM 1553 N N . PHE A 1 97 ? 12.454 -5.647 7.657 1 6.04 2887 PHE A N 1
ATOM 1554 C CA . PHE A 1 97 ? 11.958 -4.277 7.796 1 5.95 2887 PHE A CA 1
ATOM 1555 C C . PHE A 1 97 ? 12.666 -3.583 8.959 1 5.74 2887 PHE A C 1
ATOM 1556 O O . PHE A 1 97 ? 13.016 -2.412 8.878 1 5.66 2887 PHE A O 1
ATOM 1573 N N . TYR A 1 98 ? 12.872 -4.334 10.051 1 5.84 2888 TYR A N 1
ATOM 1574 C CA . TYR A 1 98 ? 13.554 -3.817 11.243 1 6 2888 TYR A CA 1
ATOM 1575 C C . TYR A 1 98 ? 15.01 -3.49 10.902 1 5.89 2888 TYR A C 1
ATOM 1576 O O . TYR A 1 98 ? 15.531 -2.428 11.258 1 5.76 2888 TYR A O 1
ATOM 1594 N N . GLN A 1 99 ? 15.667 -4.366 10.135 1 6.19 2889 GLN A N 1
ATOM 1595 C CA . GLN A 1 99 ? 17.046 -4.11 9.694 1 6.44 2889 GLN A CA 1
ATOM 1596 C C . GLN A 1 99 ? 17.108 -2.857 8.825 1 5.96 2889 GLN A C 1
ATOM 1597 O O . GLN A 1 99 ? 18.002 -2.031 8.993 1 5.9 2889 GLN A O 1
ATOM 1611 N N . CYS A 1 100 ? 16.105 -2.65 7.963 1 5.51 2890 CYS A N 1
ATOM 1612 C CA . CYS A 1 100 ? 16.047 -1.426 7.137 1 5.65 2890 CYS A CA 1
ATOM 1613 C C . CYS A 1 100 ? 15.862 -0.197 8.021 1 5.47 2890 CYS A C 1
ATOM 1614 O O . CYS A 1 100 ? 16.449 0.835 7.736 1 5.55 2890 CYS A O 1
ATOM 1622 N N . ALA A 1 101 ? 15.078 -0.289 9.085 1 5.47 2891 ALA A N 1
ATOM 1623 C CA . ALA A 1 101 ? 14.882 0.851 9.985 1 5.76 2891 ALA A CA 1
ATOM 1624 C C . ALA A 1 101 ? 16.193 1.228 10.666 1 5.83 2891 ALA A C 1
ATOM 1625 O O . ALA A 1 101 ? 16.489 2.413 10.822 1 6.22 2891 ALA A O 1
ATOM 1632 N N A GLU A 1 102 ? 17 0.232 11.052 0.4 6.07 2892 GLU A N 1
ATOM 1633 N N B GLU A 1 102 ? 17.003 0.226 11.056 0.59 6.18 2892 GLU A N 1
ATOM 1634 C CA A GLU A 1 102 ? 18.28 0.51 11.713 0.4 6.29 2892 GLU A CA 1
ATOM 1635 C CA B GLU A 1 102 ? 18.273 0.519 11.736 0.59 6.53 2892 GLU A CA 1
ATOM 1636 C C A GLU A 1 102 ? 19.19 1.35 10.8 0.4 6.17 2892 GLU A C 1
ATOM 1637 C C B GLU A 1 102 ? 19.251 1.283 10.833 0.59 6.34 2892 GLU A C 1
ATOM 1638 O O A GLU A 1 102 ? 19.605 2.464 11.168 0.4 6.19 2892 GLU A O 1
ATOM 1639 O O B GLU A 1 102 ? 19.903 2.218 11.297 0.59 6.78 2892 GLU A O 1
ATOM 1662 N N . VAL A 1 103 ? 19.389 0.873 9.568 1 5.98 2893 VAL A N 1
ATOM 1663 C CA . VAL A 1 103 ? 20.253 1.588 8.645 1 6.1 2893 VAL A CA 1
ATOM 1664 C C . VAL A 1 103 ? 19.659 2.937 8.241 1 5.81 2893 VAL A C 1
ATOM 1665 O O . VAL A 1 103 ? 20.39 3.938 8.208 1 5.65 2893 VAL A O 1
ATOM 1679 N N . LEU A 1 104 ? 18.357 2.993 7.923 1 5.76 2894 LEU A N 1
ATOM 1680 C CA . LEU A 1 104 ? 17.794 4.242 7.449 1 6.19 2894 LEU A CA 1
ATOM 1681 C C . LEU A 1 104 ? 17.733 5.288 8.545 1 6.29 2894 LEU A C 1
ATOM 1682 O O . LEU A 1 104 ? 17.928 6.482 8.247 1 6.49 2894 LEU A O 1
ATOM 1698 N N . GLU A 1 105 ? 17.537 4.881 9.801 1 6.71 2895 GLU A N 1
ATOM 1699 C CA . GLU A 1 105 ? 17.479 5.871 10.867 1 7.23 2895 GLU A CA 1
ATOM 1700 C C . GLU A 1 105 ? 18.858 6.515 11.073 1 7.27 2895 GLU A C 1
ATOM 1701 O O . GLU A 1 105 ? 18.95 7.737 11.247 1 7.27 2895 GLU A O 1
ATOM 1713 N N . SER A 1 106 ? 19.947 5.724 11.077 1 7.29 2896 SER A N 1
ATOM 1714 C CA . SER A 1 106 ? 21.245 6.395 11.297 1 7.6 2896 SER A CA 1
ATOM 1715 C C . SER A 1 106 ? 21.651 7.199 10.02 1 7.09 2896 SER A C 1
ATOM 1716 O O . SER A 1 106 ? 22.324 8.214 10.173 1 6.77 2896 SER A O 1
ATOM 1724 N N . PHE A 1 107 ? 21.147 6.862 8.847 1 6.62 2897 PHE A N 1
ATOM 1725 C CA . PHE A 1 107 ? 21.354 7.664 7.646 1 6.55 2897 PHE A CA 1
ATOM 1726 C C . PHE A 1 107 ? 20.595 8.996 7.799 1 6.29 2897 PHE A C 1
ATOM 1727 O O . PHE A 1 107 ? 21.149 10.07 7.518 1 6.05 2897 PHE A O 1
ATOM 1744 N N . PHE A 1 108 ? 19.354 8.947 8.286 1 6.11 2898 PHE A N 1
ATOM 1745 C CA . PHE A 1 108 ? 18.574 10.136 8.576 1 6.32 2898 PHE A CA 1
ATOM 1746 C C . PHE A 1 108 ? 19.318 11.045 9.566 1 6.48 2898 PHE A C 1
ATOM 1747 O O . PHE A 1 108 ? 19.417 12.241 9.34 1 6.41 2898 PHE A O 1
ATOM 1764 N N . VAL A 1 109 ? 19.846 10.474 10.639 1 7.26 2899 VAL A N 1
ATOM 1765 C CA . VAL A 1 109 ? 20.595 11.275 11.618 1 8.21 2899 VAL A CA 1
ATOM 1766 C C . VAL A 1 109 ? 21.826 11.913 10.986 1 8.17 2899 VAL A C 1
ATOM 1767 O O . VAL A 1 109 ? 22.084 13.105 11.236 1 8.8 2899 VAL A O 1
ATOM 1780 N N . GLN A 1 110 ? 22.54 11.199 10.097 1 8.11 2900 GLN A N 1
ATOM 1781 C CA . GLN A 1 110 ? 23.683 11.809 9.401 1 8.15 2900 GLN A CA 1
ATOM 1782 C C . GLN A 1 110 ? 23.229 13.006 8.57 1 7.87 2900 GLN A C 1
ATOM 1783 O O . GLN A 1 110 ? 23.83 14.082 8.633 1 8.58 2900 GLN A O 1
ATOM 1797 N N . LYS A 1 111 ? 22.16 12.819 7.811 1 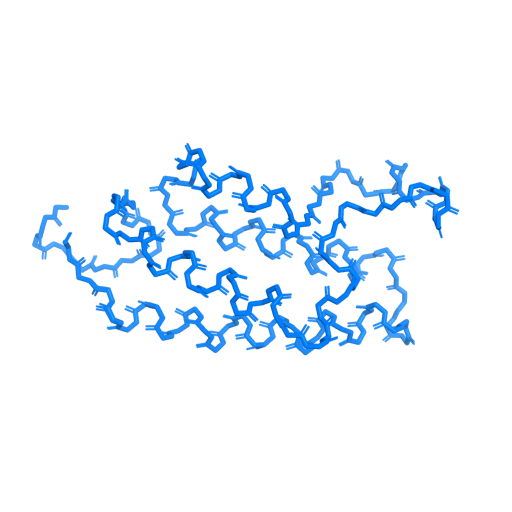7.15 2901 LYS A N 1
ATOM 1798 C CA . LYS A 1 111 ? 21.662 13.881 6.949 1 7.08 2901 LYS A CA 1
ATOM 1799 C C . LYS A 1 111 ? 21.089 15.046 7.732 1 7 2901 LYS A C 1
ATOM 1800 O O . LYS A 1 111 ? 21.287 16.215 7.353 1 7.13 2901 LYS A O 1
ATOM 1819 N N . LEU A 1 112 ? 20.412 14.764 8.811 1 7.04 2902 LEU A N 1
ATOM 1820 C CA . LEU A 1 112 ? 19.832 15.807 9.664 1 7.64 2902 LEU A CA 1
ATOM 1821 C C . LEU A 1 112 ? 20.917 16.65 10.296 1 7.33 2902 LEU A C 1
ATOM 1822 O O . LEU A 1 112 ? 20.777 17.871 10.403 1 7.02 2902 LEU A O 1
ATOM 1838 N N . LYS A 1 113 ? 22.028 16.019 10.705 1 7.43 2903 LYS A N 1
ATOM 1839 C CA . LYS A 1 113 ? 23.144 16.795 11.252 1 7.86 2903 LYS A CA 1
ATOM 1840 C C . LYS A 1 113 ? 23.685 17.756 10.205 1 7.46 2903 LYS A C 1
ATOM 1841 O O . LYS A 1 113 ? 24.036 18.895 10.548 1 7.45 2903 LYS A O 1
ATOM 1860 N N . GLY A 1 114 ? 23.766 17.329 8.96 1 7.28 2904 GLY A N 1
ATOM 1861 C CA . GLY A 1 114 ? 24.207 18.207 7.883 1 7.42 2904 GLY A CA 1
ATOM 1862 C C . GLY A 1 114 ? 23.242 19.358 7.652 1 7.3 2904 GLY A C 1
ATOM 1863 O O . GLY A 1 114 ? 23.658 20.492 7.429 1 7.59 2904 GLY A O 1
ATOM 1867 N N . PHE A 1 115 ? 21.928 19.081 7.664 1 7.1 2905 PHE A N 1
ATOM 1868 C CA . PHE A 1 115 ? 20.917 20.137 7.533 1 7.11 2905 PHE A CA 1
ATOM 1869 C C . PHE A 1 115 ? 21.087 21.174 8.654 1 7.11 2905 PHE A C 1
ATOM 1870 O O . PHE A 1 115 ? 21.091 22.373 8.392 1 6.78 2905 PHE A O 1
ATOM 1887 N N . LYS A 1 116 ? 21.213 20.7 9.887 1 7.26 2906 LYS A N 1
ATOM 1888 C CA . LYS A 1 116 ? 21.357 21.603 11.019 1 7.93 2906 LYS A CA 1
ATOM 1889 C C . LYS A 1 116 ? 22.627 22.47 10.91 1 8.16 2906 LYS A C 1
ATOM 1890 O O . LYS A 1 116 ? 22.596 23.675 11.214 1 8.68 2906 LYS A O 1
ATOM 1909 N N . ALA A 1 117 ? 23.749 21.871 10.486 1 8.45 2907 ALA A N 1
ATOM 1910 C CA . ALA A 1 117 ? 25.002 22.618 10.406 1 9.43 2907 ALA A CA 1
ATOM 1911 C C . ALA A 1 117 ? 24.932 23.753 9.399 1 10.04 2907 ALA A C 1
ATOM 1912 O O . ALA A 1 117 ? 25.486 24.819 9.629 1 10.86 2907 ALA A O 1
ATOM 1919 N N A SER A 1 118 ? 24.249 23.531 8.28 0.46 10.63 2908 SER A N 1
ATOM 1920 N N B SER A 1 118 ? 24.189 23.53 8.309 0.54 10.67 2908 SER A N 1
ATOM 1921 C CA A SER A 1 118 ? 24.151 24.546 7.237 0.46 11.29 2908 SER A CA 1
ATOM 1922 C CA B SER A 1 118 ? 24.04 24.472 7.204 0.54 11.59 2908 SER A CA 1
ATOM 1923 C C A SER A 1 118 ? 23.167 25.663 7.586 0.46 11.26 2908 SER A C 1
ATOM 1924 C C B SER A 1 118 ? 22.973 25.55 7.445 0.54 11.77 2908 SER A C 1
ATOM 1925 O O A SER A 1 118 ? 23.348 26.793 7.15 0.46 11.6 2908 SER A O 1
ATOM 1926 O O B SER A 1 118 ? 22.875 26.504 6.654 0.54 12.23 2908 SER A O 1
ATOM 1941 N N A ARG A 1 119 ? 22.148 25.356 8.372 0.46 11.91 2909 ARG A N 1
ATOM 1942 N N B ARG A 1 119 ? 22.136 25.397 8.481 0.54 12.56 2909 ARG A N 1
ATOM 1943 C CA A ARG A 1 119 ? 21.069 26.291 8.685 0.46 12.64 2909 ARG A CA 1
ATOM 1944 C CA B ARG A 1 119 ? 21.022 26.304 8.682 0.54 13.36 2909 ARG A CA 1
ATOM 1945 C C A ARG A 1 119 ? 21.44 27.687 9.257 0.46 1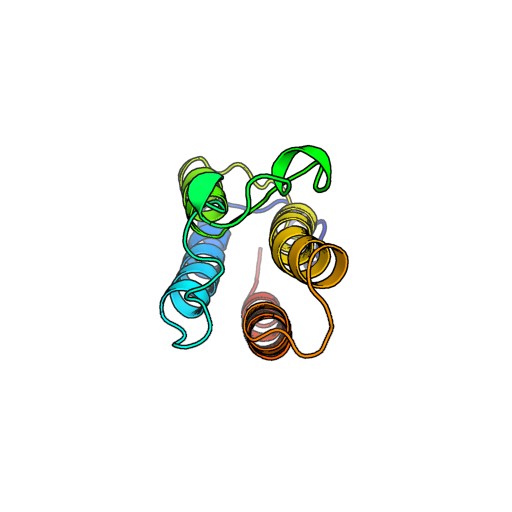4.09 2909 ARG A C 1
ATOM 1946 C C B ARG A 1 119 ? 21.355 27.674 9.316 0.54 14.59 2909 ARG A C 1
ATOM 1947 O O A ARG A 1 119 ? 22.278 27.813 10.144 0.46 14.84 2909 ARG A O 1
ATOM 1948 O O B ARG A 1 119 ? 22.074 27.769 10.303 0.54 15.43 2909 ARG A O 1
ATOM 1989 N N . SER A 1 120 ? 20.738 28.728 8.746 1 16.09 2910 SER A N 1
ATOM 1990 C CA . SER A 1 120 ? 20.852 30.13 9.193 1 18.12 2910 SER A CA 1
ATOM 1991 C C . SER A 1 120 ? 19.439 30.756 9.161 1 19.82 2910 SER A C 1
ATOM 1992 O O . SER A 1 120 ? 18.535 30.198 8.533 1 20.87 2910 SER A O 1
ATOM 2001 N N . HIS A 1 121 ? 19.246 31.905 9.818 1 21.12 2911 HIS A N 1
ATOM 2002 C CA . HIS A 1 121 ? 17.915 32.543 9.828 1 22.27 2911 HIS A CA 1
ATOM 2003 C C . HIS A 1 121 ? 17.366 32.976 8.421 1 24.96 2911 HIS A C 1
ATOM 2004 O O . HIS A 1 121 ? 16.132 32.742 8.15 1 28.16 2911 HIS A O 1
#